Protein AF-A0A226RFT4-F1 (afdb_monomer_lite)

Radius of gyration: 16.67 Å; chains: 1; bounding box: 41×26×52 Å

pLDDT: mean 89.45, std 12.2, range [32.62, 98.0]

Foldseek 3Di:
DDDQPPVRLVVQLVVLLVLLQCLVVLVVLLVPDDPPDPPDDPVSVVSNVVSVVSNVLSLVLLVVLCVVPVLLSLLSCQCRNVVHDPVVSCVVCVVVVHNDDPVCSVVSPSVSSNSSSVSVD

Structure (mmCIF, N/CA/C/O backbone):
data_AF-A0A226RFT4-F1
#
_entry.id   AF-A0A226RFT4-F1
#
loop_
_atom_site.group_PDB
_atom_site.id
_atom_site.type_symbol
_atom_site.label_atom_id
_atom_site.label_alt_id
_atom_site.label_comp_id
_atom_site.label_asym_id
_atom_site.label_entity_id
_atom_site.label_seq_id
_atom_site.pdbx_PDB_ins_code
_atom_site.Cartn_x
_atom_site.Cartn_y
_atom_site.Cartn_z
_atom_site.occupancy
_atom_site.B_iso_or_equiv
_atom_site.auth_seq_id
_atom_site.auth_comp_id
_atom_site.auth_asym_id
_atom_site.auth_atom_id
_atom_site.pdbx_PDB_model_num
ATOM 1 N N . MET A 1 1 ? 3.808 -13.895 22.761 1.00 32.62 1 MET A N 1
ATOM 2 C CA . MET A 1 1 ? 3.496 -12.834 21.778 1.00 32.62 1 MET A CA 1
ATOM 3 C C . MET A 1 1 ? 4.491 -11.706 21.981 1.00 32.62 1 MET A C 1
ATOM 5 O O . MET A 1 1 ? 4.533 -11.175 23.079 1.00 32.62 1 MET A O 1
ATOM 9 N N . SER A 1 2 ? 5.329 -11.396 20.989 1.00 37.53 2 SER A N 1
ATOM 10 C CA . SER A 1 2 ? 6.342 -10.340 21.121 1.00 37.53 2 SER A CA 1
ATOM 11 C C . SER A 1 2 ? 5.681 -8.973 20.923 1.00 37.53 2 SER A C 1
ATOM 13 O O . SER A 1 2 ? 5.269 -8.631 19.813 1.00 37.53 2 SER A O 1
ATOM 15 N N . THR A 1 3 ? 5.494 -8.230 22.013 1.00 48.19 3 THR A N 1
ATOM 16 C CA . THR A 1 3 ? 5.068 -6.829 21.992 1.00 48.19 3 THR A CA 1
ATOM 17 C C . THR A 1 3 ? 6.236 -6.001 21.489 1.00 48.19 3 THR A C 1
ATOM 19 O O . THR A 1 3 ? 7.202 -5.749 22.204 1.00 48.19 3 THR A O 1
ATOM 22 N N . ILE A 1 4 ? 6.162 -5.599 20.222 1.00 54.09 4 ILE A N 1
ATOM 23 C CA . ILE A 1 4 ? 7.097 -4.629 19.663 1.00 54.09 4 ILE A CA 1
ATOM 24 C C . ILE A 1 4 ? 7.002 -3.372 20.546 1.00 54.09 4 ILE A C 1
ATOM 26 O O . ILE A 1 4 ? 5.895 -2.863 20.734 1.00 54.09 4 ILE A O 1
ATOM 30 N N . PRO A 1 5 ? 8.112 -2.867 21.114 1.00 55.41 5 PRO A N 1
ATOM 31 C CA . PRO A 1 5 ? 8.074 -1.636 21.892 1.00 55.41 5 PRO A CA 1
ATOM 32 C C . PRO A 1 5 ? 7.483 -0.507 21.040 1.00 55.41 5 PRO A C 1
ATOM 34 O O . PRO A 1 5 ? 7.687 -0.460 19.827 1.00 55.41 5 PRO A O 1
ATOM 37 N N . THR A 1 6 ? 6.754 0.428 21.649 1.00 61.12 6 THR A N 1
ATOM 38 C CA . THR A 1 6 ? 6.015 1.495 20.941 1.00 61.12 6 THR A CA 1
ATOM 39 C C . THR A 1 6 ? 6.888 2.300 19.961 1.00 61.12 6 THR A C 1
ATOM 41 O O . THR A 1 6 ? 6.404 2.771 18.927 1.00 61.12 6 THR A O 1
ATOM 44 N N . SER A 1 7 ? 8.189 2.432 20.247 1.00 63.59 7 SER A N 1
ATOM 45 C CA . SER A 1 7 ? 9.199 3.008 19.346 1.00 63.59 7 SER A CA 1
ATOM 46 C C . SER A 1 7 ? 9.418 2.169 18.078 1.00 63.59 7 SER A C 1
ATOM 48 O O . SER A 1 7 ? 9.472 2.721 16.977 1.00 63.59 7 SER A O 1
ATOM 50 N N . GLY A 1 8 ? 9.458 0.843 18.213 1.00 82.38 8 GLY A N 1
ATOM 51 C CA . GLY A 1 8 ? 9.545 -0.116 17.114 1.00 82.38 8 GLY A CA 1
ATOM 52 C C . GLY A 1 8 ? 8.300 -0.112 16.231 1.00 82.38 8 GLY A C 1
ATOM 53 O O . GLY A 1 8 ? 8.422 -0.144 15.011 1.00 82.38 8 GLY A O 1
ATOM 54 N N . GLU A 1 9 ? 7.103 0.042 16.801 1.00 87.50 9 GLU A N 1
ATOM 55 C CA . GLU A 1 9 ? 5.877 0.156 16.000 1.00 87.50 9 GLU A CA 1
ATOM 56 C C . GLU A 1 9 ? 5.850 1.423 15.138 1.00 87.50 9 GLU A C 1
ATOM 58 O O . GLU A 1 9 ? 5.404 1.401 13.990 1.00 87.50 9 GLU A O 1
ATOM 63 N N . LYS A 1 10 ? 6.328 2.553 15.672 1.00 90.88 10 LYS A N 1
ATOM 64 C CA . LYS A 1 10 ? 6.417 3.799 14.900 1.00 90.88 10 LYS A CA 1
ATOM 65 C C . LYS A 1 10 ? 7.402 3.654 13.738 1.00 90.88 10 LYS A C 1
ATOM 67 O O . LYS A 1 10 ? 7.100 4.103 12.627 1.00 90.88 10 LYS A O 1
ATOM 72 N N . ALA A 1 11 ? 8.548 3.018 13.982 1.00 93.06 11 ALA A N 1
ATOM 73 C CA . ALA A 1 11 ? 9.537 2.724 12.950 1.00 93.06 11 ALA A CA 1
ATOM 74 C C . ALA A 1 11 ? 8.964 1.774 11.885 1.00 93.06 11 ALA A C 1
ATOM 76 O O . ALA A 1 11 ? 8.990 2.104 10.701 1.00 93.06 11 ALA A O 1
ATOM 77 N N . ALA A 1 12 ? 8.336 0.674 12.305 1.00 93.31 12 ALA A N 1
ATOM 78 C CA . ALA A 1 12 ? 7.672 -0.301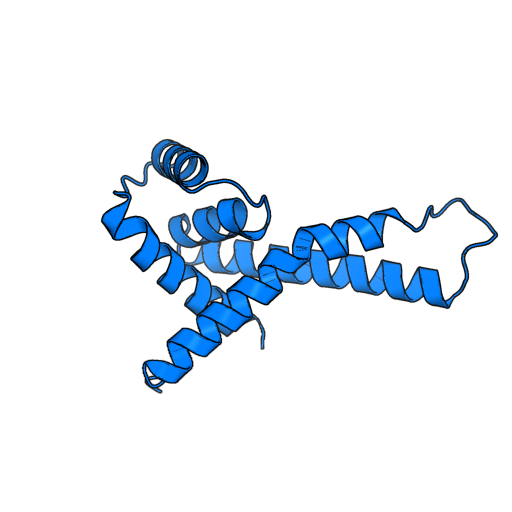 11.440 1.00 93.31 12 ALA A CA 1
ATOM 79 C C . ALA A 1 12 ? 6.598 0.338 10.546 1.00 93.31 12 ALA A C 1
ATOM 81 O O . ALA A 1 12 ? 6.613 0.184 9.324 1.00 93.31 12 ALA A O 1
ATOM 82 N N . ALA A 1 13 ? 5.695 1.133 11.130 1.00 94.94 13 ALA A N 1
ATOM 83 C CA . ALA A 1 13 ? 4.659 1.827 10.370 1.00 94.94 13 ALA A CA 1
ATOM 84 C C . ALA A 1 13 ? 5.251 2.835 9.369 1.00 94.94 13 ALA A C 1
ATOM 86 O O . ALA A 1 13 ? 4.723 3.003 8.268 1.00 94.94 13 ALA A O 1
ATOM 87 N N . THR A 1 14 ? 6.355 3.497 9.728 1.00 95.19 14 THR A N 1
ATOM 88 C CA . THR A 1 14 ? 7.071 4.414 8.829 1.00 95.19 14 THR A CA 1
ATOM 89 C C . THR A 1 14 ? 7.732 3.661 7.675 1.00 95.19 14 THR A C 1
ATOM 91 O O . THR A 1 14 ? 7.601 4.089 6.528 1.00 95.19 14 THR A O 1
ATOM 94 N N . ALA A 1 15 ? 8.370 2.522 7.952 1.00 95.00 15 ALA A N 1
ATOM 95 C CA . ALA A 1 15 ? 8.978 1.663 6.943 1.00 95.00 15 ALA A CA 1
ATOM 96 C C . ALA A 1 15 ? 7.933 1.162 5.934 1.00 95.00 15 ALA A C 1
ATOM 98 O O . ALA A 1 15 ? 8.093 1.380 4.734 1.00 95.00 15 ALA A O 1
ATOM 99 N N . ALA A 1 16 ? 6.810 0.613 6.413 1.00 96.56 16 ALA A N 1
ATOM 100 C CA . ALA A 1 16 ? 5.717 0.162 5.550 1.00 96.56 16 ALA A CA 1
ATOM 101 C C . ALA A 1 16 ? 5.114 1.299 4.720 1.00 96.56 16 ALA A C 1
ATOM 103 O O . ALA A 1 16 ? 4.888 1.156 3.518 1.00 96.56 16 ALA A O 1
ATOM 104 N N . LYS A 1 17 ? 4.903 2.469 5.334 1.00 96.50 17 LYS A N 1
ATOM 105 C CA . LYS A 1 17 ? 4.410 3.659 4.633 1.00 96.50 17 LYS A CA 1
ATOM 106 C C . LYS A 1 17 ? 5.344 4.062 3.495 1.00 96.50 17 LYS A C 1
ATOM 108 O O . LYS A 1 17 ? 4.866 4.352 2.400 1.00 96.50 17 LYS A O 1
ATOM 113 N N . ASN A 1 18 ? 6.648 4.126 3.755 1.00 95.56 18 ASN A N 1
ATOM 114 C CA . ASN A 1 18 ? 7.635 4.526 2.755 1.00 95.56 18 ASN A CA 1
ATOM 115 C C . ASN A 1 18 ? 7.718 3.494 1.629 1.00 95.56 18 ASN A C 1
ATOM 117 O O . ASN A 1 18 ? 7.656 3.877 0.462 1.00 95.56 18 ASN A O 1
ATOM 121 N N . TYR A 1 19 ? 7.748 2.206 1.976 1.00 96.00 19 TYR A N 1
ATOM 122 C CA . TYR A 1 19 ? 7.749 1.115 1.010 1.00 96.00 19 TYR A CA 1
ATOM 123 C C . TYR A 1 19 ? 6.533 1.181 0.079 1.00 96.00 19 TYR A C 1
ATOM 125 O O . TYR A 1 19 ? 6.695 1.255 -1.137 1.00 96.00 19 TYR A O 1
ATOM 133 N N . LEU A 1 20 ? 5.313 1.258 0.622 1.00 96.00 20 LEU A N 1
ATOM 134 C CA . LEU A 1 20 ? 4.090 1.316 -0.188 1.00 96.00 20 LEU A CA 1
ATOM 135 C C . LEU A 1 20 ? 4.015 2.587 -1.046 1.00 96.00 20 LEU A C 1
ATOM 137 O O . LEU A 1 20 ? 3.601 2.522 -2.201 1.00 96.00 20 LEU A O 1
ATOM 141 N N . LYS A 1 21 ? 4.468 3.740 -0.534 1.00 94.69 21 LYS A N 1
ATOM 142 C CA . LYS A 1 21 ? 4.463 5.001 -1.295 1.00 94.69 21 LYS A CA 1
ATOM 143 C C . LYS A 1 21 ? 5.318 4.957 -2.556 1.00 94.69 21 LYS A C 1
ATOM 145 O O . LYS A 1 21 ? 4.970 5.657 -3.509 1.00 94.69 21 LYS A O 1
ATOM 150 N N . GLN A 1 22 ? 6.383 4.157 -2.588 1.00 93.94 22 GLN A N 1
ATOM 151 C CA . GLN A 1 22 ? 7.239 3.996 -3.770 1.00 93.94 22 GLN A CA 1
ATOM 152 C C . GLN A 1 22 ? 6.517 3.332 -4.954 1.00 93.94 22 GLN A C 1
ATOM 154 O O . GLN A 1 22 ? 7.077 3.280 -6.043 1.00 93.94 22 GLN A O 1
ATOM 159 N N . PHE A 1 23 ? 5.274 2.857 -4.790 1.00 94.12 23 PHE A N 1
ATOM 160 C CA . PHE A 1 23 ? 4.501 2.227 -5.864 1.00 94.12 23 PHE A CA 1
ATOM 161 C C . PHE A 1 23 ? 4.473 3.057 -7.155 1.00 94.12 23 PHE A C 1
ATOM 163 O O . PHE A 1 23 ? 4.729 2.532 -8.232 1.00 94.12 23 PHE A O 1
ATOM 170 N N . LYS A 1 24 ? 4.201 4.367 -7.069 1.00 91.19 24 LYS A N 1
ATOM 171 C CA . LYS A 1 24 ? 4.163 5.233 -8.262 1.00 91.19 24 LYS A CA 1
ATOM 172 C C . LYS A 1 24 ? 5.530 5.335 -8.942 1.00 91.19 24 LYS A C 1
ATOM 174 O O . LYS A 1 24 ? 5.585 5.401 -10.164 1.00 91.19 24 LYS A O 1
ATOM 179 N N . ASP A 1 25 ? 6.603 5.335 -8.162 1.00 91.44 25 ASP A N 1
ATOM 180 C CA . ASP A 1 25 ? 7.960 5.505 -8.675 1.00 91.44 25 ASP A CA 1
ATOM 181 C C . ASP A 1 25 ? 8.379 4.233 -9.430 1.00 91.44 25 ASP A C 1
ATOM 183 O O . ASP A 1 25 ? 8.800 4.310 -10.581 1.00 91.44 25 ASP A O 1
ATOM 187 N N . TRP A 1 26 ? 8.103 3.053 -8.861 1.00 91.88 26 TRP A N 1
ATOM 188 C CA . TRP A 1 26 ? 8.253 1.771 -9.559 1.00 91.88 26 TRP A CA 1
ATOM 189 C C . TRP A 1 26 ? 7.344 1.649 -10.780 1.00 91.88 26 TRP A C 1
ATOM 191 O O . TRP A 1 26 ? 7.771 1.129 -11.805 1.00 91.88 26 TRP A O 1
ATOM 201 N N . LYS A 1 27 ? 6.116 2.181 -10.721 1.00 91.06 27 LYS A N 1
ATOM 202 C CA . LYS A 1 27 ? 5.210 2.201 -11.877 1.00 91.06 27 LYS A CA 1
ATOM 203 C C . LYS A 1 27 ? 5.816 3.003 -13.024 1.00 91.06 27 LYS A C 1
ATOM 205 O O . LYS A 1 27 ? 5.774 2.556 -14.162 1.00 91.06 27 LYS A O 1
ATOM 210 N N . LEU A 1 28 ? 6.414 4.155 -12.733 1.00 89.75 28 LEU A N 1
ATOM 211 C CA . LEU A 1 28 ? 7.113 4.944 -13.744 1.00 89.75 28 LEU A CA 1
ATOM 212 C C . LEU A 1 28 ? 8.307 4.184 -14.326 1.00 89.75 28 LEU A C 1
ATOM 214 O O . LEU A 1 28 ? 8.454 4.182 -15.540 1.00 89.75 28 LEU A O 1
ATOM 218 N N . ILE A 1 29 ? 9.111 3.507 -13.498 1.00 87.19 29 ILE A N 1
ATOM 219 C CA . ILE A 1 29 ? 10.236 2.683 -13.975 1.00 87.19 29 ILE A CA 1
ATOM 220 C C . ILE A 1 29 ? 9.731 1.562 -14.893 1.00 87.19 29 ILE A C 1
ATOM 222 O O . ILE A 1 29 ? 10.248 1.400 -15.991 1.00 87.19 29 ILE A O 1
ATOM 226 N N . SER A 1 30 ? 8.667 0.854 -14.501 1.00 86.81 30 SER A N 1
ATOM 227 C CA . SER A 1 30 ? 8.099 -0.225 -15.321 1.00 86.81 30 SER A CA 1
ATOM 228 C C . SER A 1 30 ? 7.575 0.252 -16.679 1.00 86.81 30 SER A C 1
ATOM 230 O O . SER A 1 30 ? 7.547 -0.525 -17.617 1.00 86.81 30 SER A O 1
ATOM 232 N N . LEU A 1 31 ? 7.186 1.523 -16.809 1.00 86.19 31 LEU A N 1
ATOM 233 C CA . LEU A 1 31 ? 6.673 2.084 -18.063 1.00 86.19 31 LEU A CA 1
ATOM 234 C C . LEU A 1 31 ? 7.771 2.650 -18.978 1.00 86.19 31 LEU A C 1
ATOM 236 O O . LEU A 1 31 ? 7.453 3.113 -20.068 1.00 86.19 31 LEU A O 1
ATOM 240 N N . ARG A 1 32 ? 9.034 2.698 -18.530 1.00 82.38 32 ARG A N 1
ATOM 241 C CA . ARG A 1 32 ? 10.137 3.288 -19.312 1.00 82.38 32 ARG A CA 1
ATOM 242 C C . ARG A 1 32 ? 10.674 2.366 -20.396 1.00 82.38 32 ARG A C 1
ATOM 244 O O . ARG A 1 32 ? 11.184 2.867 -21.392 1.00 82.38 32 ARG A O 1
ATOM 251 N N . VAL A 1 33 ? 10.595 1.059 -20.180 1.00 78.88 33 VAL A N 1
ATOM 252 C CA . VAL A 1 33 ? 10.992 0.079 -21.187 1.00 78.88 33 VAL A CA 1
ATOM 253 C C . VAL A 1 33 ? 9.799 -0.161 -22.096 1.00 78.88 33 VAL A C 1
ATOM 255 O O . VAL A 1 33 ? 8.730 -0.556 -21.636 1.00 78.88 33 VAL A O 1
ATOM 258 N N . ASP A 1 34 ? 9.995 0.145 -23.372 1.00 71.12 34 ASP A N 1
ATOM 259 C CA . ASP A 1 34 ? 9.108 -0.273 -24.446 1.00 71.12 34 ASP A CA 1
ATOM 260 C C . ASP A 1 34 ? 9.633 -1.611 -24.970 1.00 71.12 34 ASP A C 1
ATOM 262 O O . ASP A 1 34 ? 10.729 -1.662 -25.534 1.00 71.12 34 ASP A O 1
ATOM 266 N N . ASP A 1 35 ? 8.863 -2.683 -24.768 1.00 62.69 35 ASP A N 1
ATOM 267 C CA . ASP A 1 35 ? 9.213 -4.047 -25.190 1.00 62.69 35 ASP A CA 1
ATOM 268 C C . ASP A 1 35 ? 9.462 -4.150 -26.713 1.00 62.69 35 ASP A C 1
ATOM 270 O O . ASP A 1 35 ? 10.054 -5.121 -27.183 1.00 62.69 35 ASP A O 1
ATOM 274 N N . GLY A 1 36 ? 9.035 -3.151 -27.501 1.00 62.78 36 GLY A N 1
ATOM 275 C CA . GLY A 1 36 ? 9.278 -3.060 -28.943 1.00 62.78 36 GLY A CA 1
ATOM 276 C C . GLY A 1 36 ? 10.558 -2.322 -29.358 1.00 62.78 36 GLY A C 1
ATOM 277 O O . GLY A 1 36 ? 10.836 -2.239 -30.556 1.00 62.78 36 GLY A O 1
ATOM 278 N N . ASN A 1 37 ? 11.336 -1.764 -28.423 1.00 71.12 37 ASN A N 1
ATOM 279 C CA . ASN A 1 37 ? 12.526 -0.978 -28.749 1.00 71.12 37 ASN A CA 1
ATOM 280 C C . ASN A 1 37 ? 13.800 -1.854 -28.790 1.00 71.12 37 ASN A C 1
ATOM 282 O O . ASN A 1 37 ? 14.298 -2.266 -27.743 1.00 71.12 37 ASN A O 1
ATOM 286 N N . PRO A 1 38 ? 14.421 -2.070 -29.967 1.00 66.69 38 PRO A N 1
ATOM 287 C CA . PRO A 1 38 ? 15.597 -2.937 -30.111 1.00 66.69 38 PRO A CA 1
ATOM 288 C C . PRO A 1 38 ? 16.886 -2.365 -29.491 1.00 66.69 38 PRO A C 1
ATOM 290 O O . PRO A 1 38 ? 17.938 -2.989 -29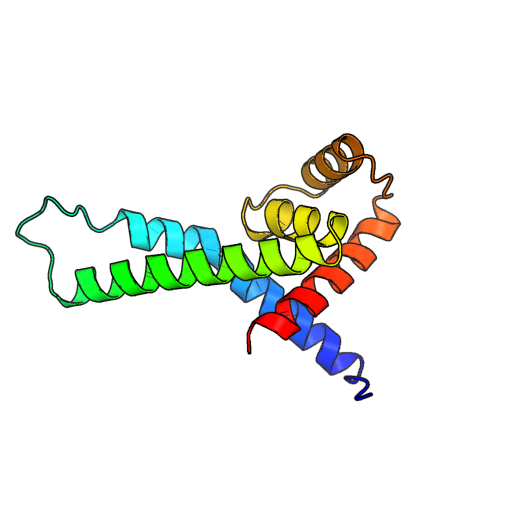.595 1.00 66.69 38 PRO A O 1
ATOM 293 N N . ARG A 1 39 ? 16.842 -1.164 -28.894 1.00 76.69 39 ARG A N 1
ATOM 294 C CA . ARG A 1 39 ? 17.990 -0.501 -28.248 1.00 76.69 39 ARG A CA 1
ATOM 295 C C . ARG A 1 39 ? 17.981 -0.586 -26.722 1.00 76.69 39 ARG A C 1
ATOM 297 O O . ARG A 1 39 ? 18.844 0.026 -26.098 1.00 76.69 39 ARG A O 1
ATOM 304 N N . VAL A 1 40 ? 17.013 -1.285 -26.132 1.00 80.44 40 VAL A N 1
ATOM 305 C CA . VAL A 1 40 ? 16.960 -1.492 -24.680 1.00 80.44 40 VAL A CA 1
ATOM 306 C C . VAL A 1 40 ? 18.175 -2.311 -24.255 1.00 80.44 40 VAL A C 1
ATOM 308 O O . VAL A 1 40 ? 18.468 -3.360 -24.824 1.00 80.44 40 VAL A O 1
ATOM 311 N N . THR A 1 41 ? 18.903 -1.808 -23.267 1.00 85.31 41 THR A N 1
ATOM 312 C CA . THR A 1 41 ? 20.054 -2.502 -22.689 1.00 85.31 41 THR A CA 1
ATOM 313 C C . THR A 1 41 ? 19.604 -3.593 -21.713 1.00 85.31 41 THR A C 1
ATOM 315 O O . THR A 1 41 ? 18.551 -3.484 -21.083 1.00 85.31 41 THR A O 1
ATOM 318 N N . ASP A 1 42 ? 20.437 -4.617 -21.501 1.00 86.94 42 ASP A N 1
ATOM 319 C CA . ASP A 1 42 ? 20.162 -5.678 -20.515 1.00 86.94 42 ASP A CA 1
ATOM 320 C C . ASP A 1 42 ? 19.898 -5.115 -19.105 1.00 86.94 42 ASP A C 1
ATOM 322 O O . ASP A 1 42 ? 19.070 -5.634 -18.352 1.00 86.94 42 ASP A O 1
ATOM 326 N N . GLN A 1 43 ? 20.569 -4.012 -18.755 1.00 87.62 43 GLN A N 1
ATOM 327 C CA . GLN A 1 43 ? 20.387 -3.316 -17.482 1.00 87.62 43 GLN A CA 1
ATOM 328 C C . GLN A 1 43 ? 18.987 -2.697 -17.360 1.00 87.62 43 GLN A C 1
ATOM 330 O O . GLN A 1 43 ? 18.342 -2.830 -16.319 1.00 87.62 43 GLN A O 1
ATOM 335 N N . GLU A 1 44 ? 18.494 -2.045 -18.413 1.00 86.56 44 GLU A N 1
ATOM 336 C CA . GLU A 1 44 ? 17.147 -1.466 -18.433 1.00 86.56 44 GLU A CA 1
ATOM 337 C C . GLU A 1 44 ? 16.072 -2.558 -18.345 1.00 86.56 44 GLU A C 1
ATOM 339 O O . GLU A 1 44 ? 15.104 -2.413 -17.593 1.00 86.56 44 GLU A O 1
ATOM 344 N N . GLN A 1 45 ? 16.276 -3.691 -19.025 1.00 86.75 45 GLN A N 1
ATOM 345 C CA . GLN A 1 45 ? 15.369 -4.839 -18.948 1.00 86.75 45 GLN A CA 1
ATOM 346 C C . GLN A 1 45 ? 15.323 -5.448 -17.536 1.00 86.75 45 GLN A C 1
ATOM 348 O O . GLN A 1 45 ? 14.252 -5.816 -17.029 1.00 86.75 45 GLN A O 1
ATOM 353 N N . LEU A 1 46 ? 16.477 -5.534 -16.867 1.00 89.81 46 LEU A N 1
ATOM 354 C CA . LEU A 1 46 ? 16.570 -5.999 -15.486 1.00 89.81 46 LEU A CA 1
ATOM 355 C C . LEU A 1 46 ? 15.829 -5.056 -14.526 1.00 89.81 46 LEU A C 1
ATOM 357 O O . LEU A 1 46 ? 15.057 -5.513 -13.677 1.00 89.81 46 LEU A O 1
ATOM 361 N N . GLU A 1 47 ? 16.023 -3.744 -14.666 1.00 90.69 47 GLU A N 1
ATOM 362 C CA . GLU A 1 47 ? 15.328 -2.737 -13.857 1.00 90.69 47 GLU A CA 1
ATOM 363 C C . GLU A 1 47 ? 13.814 -2.768 -14.066 1.00 90.69 47 GLU A C 1
ATOM 365 O O . GLU A 1 47 ? 13.057 -2.705 -13.092 1.00 90.69 47 GLU A O 1
ATOM 370 N N . HIS A 1 48 ? 13.363 -2.936 -15.309 1.00 90.12 48 HIS A N 1
ATOM 371 C CA . HIS A 1 48 ? 11.953 -3.109 -15.640 1.00 90.12 48 HIS A CA 1
ATOM 372 C C . HIS A 1 48 ? 11.355 -4.350 -14.964 1.00 90.12 48 HIS A C 1
ATOM 374 O O . HIS A 1 48 ? 10.330 -4.264 -14.280 1.00 90.12 48 HIS A O 1
ATOM 380 N N . THR A 1 49 ? 12.032 -5.495 -15.075 1.00 91.00 49 THR A N 1
ATOM 381 C CA . THR A 1 49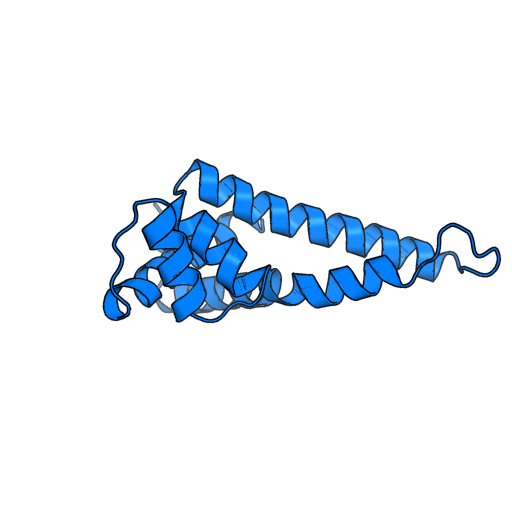 ? 11.593 -6.751 -14.447 1.00 91.00 49 THR A CA 1
ATOM 382 C C . THR A 1 49 ? 11.492 -6.601 -12.930 1.00 91.00 49 THR A C 1
ATOM 384 O O . THR A 1 49 ? 10.489 -6.985 -12.316 1.00 91.00 49 THR A O 1
ATOM 387 N N . ARG A 1 50 ? 12.497 -5.968 -12.313 1.00 93.75 50 ARG A N 1
ATOM 388 C CA . ARG A 1 50 ? 12.488 -5.652 -10.882 1.00 93.75 50 ARG A CA 1
ATOM 389 C C . ARG A 1 50 ? 11.324 -4.734 -10.517 1.00 93.75 50 ARG A C 1
ATOM 391 O O . ARG A 1 50 ? 10.657 -4.974 -9.513 1.00 93.75 50 ARG A O 1
ATOM 398 N N . ALA A 1 51 ? 11.043 -3.720 -11.331 1.00 93.62 51 ALA A N 1
ATOM 399 C CA . ALA A 1 51 ? 9.929 -2.811 -11.105 1.00 93.62 51 ALA A CA 1
ATOM 400 C C . ALA A 1 51 ? 8.579 -3.535 -11.128 1.00 93.62 51 ALA A C 1
ATOM 402 O O . ALA A 1 51 ? 7.767 -3.336 -10.223 1.00 93.62 51 ALA A O 1
ATOM 403 N N . ILE A 1 52 ? 8.352 -4.428 -12.096 1.00 94.00 52 ILE A N 1
ATOM 404 C CA . ILE A 1 52 ? 7.139 -5.257 -12.146 1.00 94.00 52 ILE A CA 1
ATOM 405 C C . ILE A 1 52 ? 7.007 -6.114 -10.884 1.00 94.00 52 ILE A C 1
ATOM 407 O O . ILE A 1 52 ? 5.923 -6.180 -10.295 1.00 94.00 52 ILE A O 1
ATOM 411 N N . TYR A 1 53 ? 8.093 -6.762 -10.456 1.00 94.88 53 TYR A N 1
ATOM 412 C CA . TYR A 1 53 ? 8.101 -7.571 -9.238 1.00 94.88 53 TYR A CA 1
ATOM 413 C C . TYR A 1 53 ? 7.720 -6.740 -8.002 1.00 94.88 53 TYR A C 1
ATOM 415 O O . TYR A 1 53 ? 6.810 -7.099 -7.253 1.00 94.88 53 TYR A O 1
ATOM 423 N N . GLU A 1 54 ? 8.353 -5.582 -7.830 1.00 95.38 54 GLU A N 1
ATOM 424 C CA . GLU A 1 54 ? 8.121 -4.660 -6.717 1.00 95.38 54 GLU A CA 1
ATOM 425 C C . GLU A 1 54 ? 6.676 -4.117 -6.686 1.00 95.38 54 GLU A C 1
ATOM 427 O O . GLU A 1 54 ? 6.086 -3.945 -5.611 1.00 95.38 54 GLU A O 1
ATOM 432 N N . LEU A 1 55 ? 6.059 -3.879 -7.848 1.00 95.31 55 LEU A N 1
ATOM 433 C CA . LEU A 1 55 ? 4.646 -3.490 -7.945 1.00 95.31 55 LEU A CA 1
ATOM 434 C C . LEU A 1 55 ? 3.713 -4.613 -7.482 1.00 95.31 55 LEU A C 1
ATOM 436 O O . LEU A 1 55 ? 2.815 -4.366 -6.668 1.00 95.31 55 LEU A O 1
ATOM 440 N N . LYS A 1 56 ? 3.954 -5.842 -7.955 1.00 95.56 56 LYS A N 1
ATOM 441 C CA . LYS A 1 56 ? 3.181 -7.031 -7.566 1.00 95.56 56 LYS A CA 1
ATOM 442 C C . LYS A 1 56 ? 3.291 -7.299 -6.066 1.00 95.56 56 LYS A C 1
ATOM 444 O O . LYS A 1 56 ? 2.271 -7.531 -5.421 1.00 95.56 56 LYS A O 1
ATOM 449 N N . ALA A 1 57 ? 4.489 -7.189 -5.492 1.00 95.38 57 ALA A N 1
ATOM 450 C CA . ALA A 1 57 ? 4.710 -7.367 -4.057 1.00 95.38 57 ALA A CA 1
ATOM 451 C C . ALA A 1 57 ? 3.874 -6.381 -3.218 1.00 95.38 57 ALA A C 1
ATOM 453 O O . ALA A 1 57 ? 3.165 -6.777 -2.291 1.00 95.38 57 ALA A O 1
ATOM 454 N N . ARG A 1 58 ? 3.861 -5.094 -3.590 1.00 96.50 58 ARG A N 1
ATOM 455 C CA . ARG A 1 58 ? 3.051 -4.072 -2.897 1.00 96.50 58 ARG A CA 1
ATOM 456 C C . ARG A 1 58 ? 1.549 -4.340 -3.010 1.00 96.50 58 ARG A C 1
ATOM 458 O O . ARG A 1 58 ? 0.836 -4.210 -2.017 1.00 96.50 58 ARG A O 1
ATOM 465 N N . GLN A 1 59 ? 1.063 -4.735 -4.188 1.00 95.94 59 GLN A N 1
ATOM 466 C CA . GLN A 1 59 ? -0.348 -5.097 -4.392 1.00 95.94 59 GLN A CA 1
ATOM 467 C C . GLN A 1 59 ? -0.746 -6.345 -3.603 1.00 95.94 59 GLN A C 1
ATOM 469 O O . GLN A 1 59 ? -1.834 -6.387 -3.022 1.00 95.94 59 GLN A O 1
ATOM 474 N N . HIS A 1 60 ? 0.142 -7.339 -3.535 1.00 97.19 60 HIS A N 1
ATOM 475 C CA . HIS A 1 60 ? -0.064 -8.530 -2.723 1.00 97.19 60 HIS A CA 1
ATOM 476 C C . HIS A 1 60 ? -0.249 -8.155 -1.252 1.00 97.19 60 HIS A C 1
ATOM 478 O O . HIS A 1 60 ? -1.212 -8.604 -0.637 1.00 97.19 60 HIS A O 1
ATOM 484 N N . ILE A 1 61 ? 0.619 -7.305 -0.688 1.00 97.50 61 ILE A N 1
ATOM 485 C CA . ILE A 1 61 ? 0.504 -6.858 0.711 1.00 97.50 61 ILE A CA 1
ATOM 486 C C . ILE A 1 61 ? -0.866 -6.223 0.969 1.00 97.50 61 ILE A C 1
ATOM 488 O O . ILE A 1 61 ? -1.545 -6.600 1.921 1.00 97.50 61 ILE A O 1
ATOM 492 N N . VAL A 1 62 ? -1.307 -5.300 0.110 1.00 97.38 62 VAL A N 1
ATOM 493 C CA . VAL A 1 62 ? -2.623 -4.651 0.243 1.00 97.38 62 VAL A CA 1
ATOM 494 C C . VAL A 1 62 ? -3.758 -5.674 0.197 1.00 97.38 62 VAL A C 1
ATOM 496 O O . VAL A 1 62 ? -4.655 -5.639 1.038 1.00 97.38 62 VAL A O 1
ATOM 499 N N . THR A 1 63 ? -3.689 -6.619 -0.741 1.00 97.56 63 THR A N 1
ATOM 500 C CA . THR A 1 63 ? -4.690 -7.681 -0.900 1.00 97.56 63 THR A CA 1
ATOM 501 C C . THR A 1 63 ? -4.728 -8.601 0.320 1.00 97.56 63 THR A C 1
ATOM 503 O O . THR A 1 63 ? -5.800 -8.906 0.835 1.00 97.56 63 THR A O 1
ATOM 506 N N . ALA A 1 64 ? -3.566 -9.024 0.817 1.00 97.88 64 ALA A N 1
ATOM 507 C CA . ALA A 1 64 ? -3.444 -9.891 1.982 1.00 97.88 64 ALA A CA 1
ATOM 508 C C . ALA A 1 64 ? -3.949 -9.205 3.258 1.00 97.88 64 ALA A C 1
ATOM 510 O O . ALA A 1 64 ? -4.696 -9.816 4.019 1.00 97.88 64 ALA A O 1
ATOM 511 N N . VAL A 1 65 ? -3.634 -7.919 3.459 1.00 97.62 65 VAL A N 1
ATOM 512 C CA . VAL A 1 65 ? -4.224 -7.129 4.551 1.00 97.62 65 VAL A CA 1
ATOM 513 C C . VAL A 1 65 ? -5.739 -7.037 4.390 1.00 97.62 65 VAL A C 1
ATOM 515 O O . VAL A 1 65 ? -6.449 -7.254 5.364 1.00 97.62 65 VAL A O 1
ATOM 518 N N . GLY A 1 66 ? -6.243 -6.778 3.180 1.00 97.00 66 GLY A N 1
ATOM 519 C CA . GLY A 1 66 ? -7.679 -6.688 2.900 1.00 97.00 66 GLY A CA 1
ATOM 520 C C . GLY A 1 66 ? -8.451 -7.984 3.163 1.00 97.00 66 GLY A C 1
ATOM 521 O O . GLY A 1 66 ? -9.582 -7.923 3.632 1.00 97.00 66 GLY A O 1
ATOM 522 N N . LYS A 1 67 ? -7.832 -9.152 2.940 1.00 97.00 67 LYS A N 1
ATOM 523 C CA . LYS A 1 67 ? -8.415 -10.459 3.298 1.00 97.00 67 LYS A CA 1
ATOM 524 C C . LYS A 1 67 ? -8.597 -10.634 4.809 1.00 97.00 67 LYS A C 1
ATOM 526 O O . LYS A 1 67 ? -9.502 -11.345 5.226 1.00 97.00 67 LYS A O 1
ATOM 531 N N . VAL A 1 68 ? -7.737 -10.012 5.618 1.00 96.75 68 VAL A N 1
ATOM 532 C CA . VAL A 1 68 ? -7.806 -10.070 7.089 1.00 96.75 68 VAL A CA 1
ATOM 533 C C . VAL A 1 68 ? -8.690 -8.954 7.655 1.00 96.75 68 VAL A C 1
ATOM 535 O O . VAL A 1 68 ? -9.450 -9.170 8.593 1.00 96.75 68 VAL A O 1
ATOM 538 N N . ASP A 1 69 ? -8.573 -7.746 7.110 1.00 96.44 69 ASP A N 1
ATOM 539 C CA . ASP A 1 69 ? -9.322 -6.555 7.507 1.00 96.44 69 ASP A CA 1
ATOM 540 C C . ASP A 1 69 ? -9.517 -5.656 6.277 1.00 96.44 69 ASP A C 1
ATOM 542 O O . ASP A 1 69 ? -8.637 -4.874 5.897 1.00 96.44 69 ASP A O 1
ATOM 546 N N . GLN A 1 70 ? -10.688 -5.772 5.651 1.00 96.44 70 GLN A N 1
ATOM 547 C CA . GLN A 1 70 ? -11.017 -5.084 4.402 1.00 96.44 70 GLN A CA 1
ATOM 548 C C . GLN A 1 70 ? -10.900 -3.559 4.524 1.00 96.44 70 GLN A C 1
ATOM 550 O O . GLN A 1 70 ? -10.342 -2.924 3.629 1.00 96.44 70 GLN A O 1
ATOM 555 N N . ALA A 1 71 ? -11.323 -2.959 5.643 1.00 96.25 71 ALA A N 1
ATOM 556 C CA . ALA A 1 71 ? -11.173 -1.519 5.863 1.00 96.25 71 ALA A CA 1
ATOM 557 C C . ALA A 1 71 ? -9.695 -1.100 5.876 1.00 96.25 71 ALA A C 1
ATOM 559 O O . ALA A 1 71 ? -9.324 -0.082 5.289 1.00 96.25 71 ALA A O 1
ATOM 560 N N . SER A 1 72 ? -8.831 -1.898 6.510 1.00 97.38 72 SER A N 1
ATOM 561 C CA . SER A 1 72 ? -7.384 -1.665 6.495 1.00 97.38 72 SER A CA 1
ATOM 562 C C . SER A 1 72 ? -6.804 -1.804 5.082 1.00 97.38 72 SER A C 1
ATOM 564 O O . SER A 1 72 ? -6.004 -0.961 4.677 1.00 97.38 72 SER A O 1
ATOM 566 N N . GLY A 1 73 ? -7.249 -2.795 4.301 1.00 97.50 73 GLY A N 1
ATOM 567 C CA . 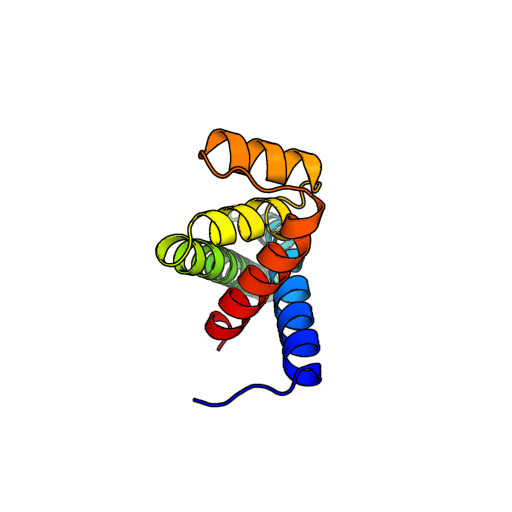GLY A 1 73 ? -6.876 -2.946 2.889 1.00 97.50 73 GLY A CA 1
ATOM 568 C C . GLY A 1 73 ? -7.257 -1.727 2.041 1.00 97.50 73 GLY A C 1
ATOM 569 O O . GLY A 1 73 ? -6.403 -1.173 1.346 1.00 97.50 73 GLY A O 1
ATOM 570 N N . ILE A 1 74 ? -8.498 -1.241 2.175 1.00 97.62 74 ILE A N 1
ATOM 571 C CA . ILE A 1 74 ? -8.987 -0.026 1.500 1.00 97.62 74 ILE A CA 1
ATOM 572 C C . ILE A 1 74 ? -8.121 1.184 1.867 1.00 97.62 74 ILE A C 1
ATOM 574 O O . ILE A 1 74 ? -7.721 1.950 0.990 1.00 97.62 74 ILE A O 1
ATOM 578 N N . ILE A 1 75 ? -7.780 1.353 3.151 1.00 97.75 75 ILE A N 1
ATOM 579 C CA . ILE A 1 75 ? -6.911 2.451 3.591 1.00 97.75 75 ILE A CA 1
ATOM 580 C C . ILE A 1 75 ? -5.548 2.375 2.900 1.00 97.75 75 ILE A C 1
ATOM 582 O O . ILE A 1 75 ? -5.062 3.402 2.423 1.00 97.75 75 ILE A O 1
ATOM 586 N N . LEU A 1 76 ? -4.925 1.193 2.839 1.00 98.00 76 LEU A N 1
ATOM 587 C CA . LEU A 1 76 ? -3.605 1.050 2.224 1.00 98.00 76 LEU A CA 1
ATOM 588 C C . LEU A 1 76 ? -3.628 1.352 0.723 1.00 98.00 76 LEU A C 1
ATOM 590 O O . LEU A 1 76 ? -2.780 2.114 0.246 1.00 98.00 76 LEU A O 1
ATOM 594 N N . ASP A 1 77 ? -4.611 0.804 0.005 1.00 97.56 77 ASP A N 1
ATOM 595 C CA . ASP A 1 77 ? -4.789 1.031 -1.429 1.00 97.56 77 ASP A CA 1
ATOM 596 C C . ASP A 1 77 ? -4.969 2.524 -1.729 1.00 97.56 77 ASP A C 1
ATOM 598 O O . ASP A 1 77 ? -4.183 3.147 -2.446 1.00 97.56 77 ASP A O 1
ATOM 602 N N . GLN A 1 78 ? -5.962 3.142 -1.093 1.00 97.19 78 GLN A N 1
ATOM 603 C CA . GLN A 1 78 ? -6.330 4.525 -1.369 1.00 97.19 78 GLN A CA 1
ATOM 604 C C . GLN A 1 78 ? -5.214 5.495 -0.957 1.00 97.19 78 GLN A C 1
ATOM 606 O O . GLN A 1 78 ? -4.863 6.396 -1.719 1.00 97.19 78 GLN A O 1
ATOM 611 N N . ARG A 1 79 ? -4.596 5.317 0.220 1.00 95.75 79 ARG A N 1
ATOM 612 C CA . ARG A 1 79 ? -3.608 6.274 0.750 1.00 95.75 79 ARG A CA 1
ATOM 613 C C . ARG A 1 79 ? -2.213 6.124 0.181 1.00 95.75 79 ARG A C 1
ATOM 615 O O . ARG A 1 79 ? -1.518 7.137 0.062 1.00 95.75 79 ARG A O 1
ATOM 622 N N . PHE A 1 80 ? -1.768 4.902 -0.094 1.00 95.50 80 PHE A N 1
ATOM 623 C CA . PHE A 1 80 ? -0.354 4.646 -0.371 1.00 95.50 80 PHE A CA 1
ATOM 624 C C . PHE A 1 80 ? -0.105 4.131 -1.785 1.00 95.50 80 PHE A C 1
ATOM 626 O O . PHE A 1 80 ? 0.894 4.540 -2.374 1.00 95.50 80 PHE A O 1
ATOM 633 N N . ILE A 1 81 ? -1.032 3.359 -2.362 1.00 94.56 81 ILE A N 1
ATOM 634 C CA . ILE A 1 81 ? -0.950 2.935 -3.768 1.00 94.56 81 ILE A CA 1
ATOM 635 C C . ILE A 1 81 ? -1.462 4.049 -4.689 1.00 94.56 81 ILE A C 1
ATOM 637 O O . ILE A 1 81 ? -0.715 4.563 -5.522 1.00 94.56 81 ILE A O 1
ATOM 641 N N . LYS A 1 82 ? -2.706 4.497 -4.485 1.00 93.81 82 LYS A N 1
ATOM 642 C CA . LYS A 1 82 ? -3.351 5.553 -5.289 1.00 93.81 82 LYS A CA 1
ATOM 643 C C . LYS A 1 82 ? -2.966 6.975 -4.864 1.00 93.81 82 LYS A C 1
ATOM 645 O O . LYS A 1 82 ? -3.195 7.927 -5.604 1.00 93.81 82 LYS A O 1
ATOM 650 N N . ARG A 1 83 ? -2.342 7.131 -3.687 1.00 93.50 83 ARG A N 1
ATOM 651 C CA . ARG A 1 83 ? -1.933 8.424 -3.094 1.00 93.50 83 ARG A CA 1
ATOM 652 C C . ARG A 1 83 ? -3.092 9.430 -2.949 1.00 93.50 83 ARG A C 1
ATOM 654 O O . ARG A 1 83 ? -2.882 10.641 -3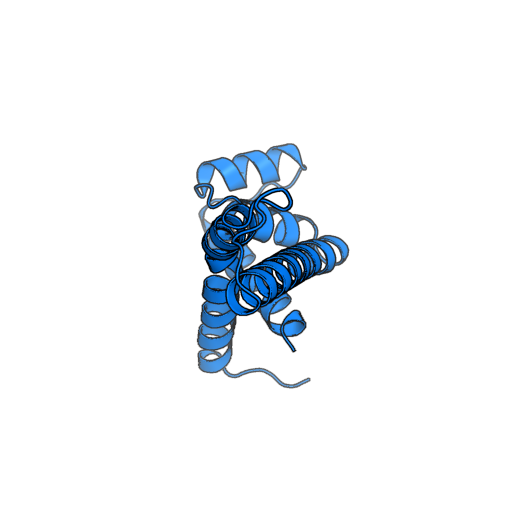.017 1.00 93.50 83 ARG A O 1
ATOM 661 N N . HIS A 1 84 ? -4.309 8.950 -2.717 1.00 94.94 84 HIS A N 1
ATOM 662 C CA . HIS A 1 84 ? -5.473 9.794 -2.470 1.00 94.94 84 HIS A CA 1
ATOM 663 C C . HIS A 1 84 ? -5.420 10.484 -1.097 1.00 94.94 84 HIS A C 1
ATOM 665 O O . HIS A 1 84 ? -4.732 10.061 -0.161 1.00 94.94 84 HIS A O 1
ATOM 671 N N . ARG A 1 85 ? -6.176 11.582 -0.974 1.00 94.62 85 ARG A N 1
ATOM 672 C CA . ARG A 1 85 ? -6.330 12.337 0.280 1.00 94.62 85 ARG A CA 1
ATOM 673 C C . ARG A 1 85 ? -7.215 11.575 1.276 1.00 94.62 85 ARG A C 1
ATOM 675 O O . ARG A 1 85 ? -8.016 10.729 0.879 1.00 94.62 85 ARG A O 1
ATOM 682 N N . THR A 1 86 ? -7.127 11.938 2.562 1.00 94.38 86 THR A N 1
ATOM 683 C CA . THR A 1 86 ? -7.961 11.369 3.643 1.00 94.38 86 THR A CA 1
ATOM 684 C C . THR A 1 86 ? -9.441 11.385 3.283 1.00 94.38 86 THR A C 1
ATOM 686 O O . THR A 1 86 ? -10.087 10.349 3.353 1.00 94.38 86 THR A O 1
ATOM 689 N N . LYS A 1 87 ? -9.954 12.533 2.818 1.00 94.00 87 LYS A N 1
ATOM 690 C CA . LYS A 1 87 ? -11.371 12.716 2.474 1.00 94.00 87 LYS A CA 1
ATOM 691 C C . LYS A 1 87 ? -11.862 11.701 1.435 1.00 94.00 87 LYS A C 1
ATOM 693 O O . LYS A 1 87 ? -12.909 11.099 1.626 1.00 94.00 87 LYS A O 1
ATOM 698 N N . THR A 1 88 ? -11.082 11.465 0.380 1.00 95.25 88 THR A N 1
ATOM 699 C CA . THR A 1 88 ? -11.400 10.463 -0.650 1.00 95.25 88 THR A CA 1
ATOM 700 C C . THR A 1 88 ? -11.365 9.046 -0.081 1.00 95.25 88 THR A C 1
ATOM 702 O O . THR A 1 88 ? -12.240 8.247 -0.378 1.00 95.25 88 THR A O 1
ATOM 705 N N . THR A 1 89 ? -10.392 8.739 0.784 1.00 95.50 89 THR A N 1
ATOM 706 C CA . THR A 1 89 ? -10.327 7.421 1.440 1.00 95.50 89 THR A CA 1
ATOM 707 C C . THR A 1 89 ? -11.520 7.189 2.368 1.00 95.50 89 THR A C 1
ATOM 709 O O . THR A 1 89 ? -12.057 6.090 2.405 1.00 95.50 89 THR A O 1
ATOM 712 N N . LEU A 1 90 ? -11.951 8.213 3.109 1.00 95.50 90 LEU A N 1
ATOM 713 C CA . LEU A 1 90 ? -13.131 8.141 3.972 1.00 95.50 90 LEU A CA 1
ATOM 714 C C . LEU A 1 90 ? -14.416 7.937 3.165 1.00 95.50 90 LEU A C 1
ATOM 716 O O . LEU A 1 90 ? -15.254 7.140 3.571 1.00 95.50 90 LEU A O 1
ATOM 720 N N . ALA A 1 91 ? -14.550 8.604 2.015 1.00 95.06 91 ALA A N 1
ATOM 721 C CA . ALA A 1 91 ? -15.673 8.386 1.107 1.00 95.06 91 ALA A CA 1
ATOM 722 C C . ALA A 1 91 ? -15.705 6.940 0.581 1.00 95.06 91 ALA A C 1
ATOM 724 O O . ALA A 1 91 ? -16.757 6.310 0.606 1.00 95.06 91 ALA A O 1
ATOM 725 N N . GLU A 1 92 ? -14.551 6.389 0.190 1.00 96.00 92 GLU A N 1
ATOM 726 C CA . GLU A 1 92 ? -14.443 4.991 -0.245 1.00 96.00 92 GLU A CA 1
ATOM 727 C C . GLU A 1 92 ? -14.813 4.009 0.877 1.00 96.00 92 GLU A C 1
ATOM 729 O O . GLU A 1 92 ? -15.547 3.047 0.663 1.00 96.00 92 GLU A O 1
ATOM 734 N N . LEU A 1 93 ? -14.331 4.259 2.097 1.00 96.06 93 LEU A N 1
ATOM 735 C CA . LEU A 1 93 ? -14.678 3.455 3.268 1.00 96.06 93 LEU A CA 1
ATOM 736 C C . LEU A 1 93 ? -16.186 3.492 3.536 1.00 96.06 93 LEU A C 1
ATOM 738 O O . LEU A 1 93 ? -16.785 2.438 3.736 1.00 96.06 93 LEU A O 1
ATOM 742 N N . ALA A 1 94 ? -16.808 4.672 3.472 1.00 94.62 94 ALA A N 1
ATOM 743 C CA . ALA A 1 94 ? -18.248 4.824 3.648 1.00 94.62 94 ALA A CA 1
ATOM 744 C C . ALA A 1 94 ? -19.054 4.102 2.553 1.00 94.62 94 ALA A C 1
ATOM 746 O O . ALA A 1 94 ? -20.047 3.451 2.870 1.00 94.62 94 ALA A O 1
ATOM 747 N N . ALA A 1 95 ? -18.599 4.154 1.295 1.00 95.12 95 ALA A N 1
ATOM 748 C CA . ALA A 1 95 ? -19.195 3.412 0.181 1.00 95.12 95 ALA A CA 1
ATOM 749 C C . ALA A 1 95 ? -19.122 1.887 0.377 1.00 95.12 95 ALA A C 1
ATOM 751 O O . ALA A 1 95 ? -19.994 1.165 -0.089 1.00 95.12 95 ALA A O 1
ATOM 752 N N . ASN A 1 96 ? -18.125 1.405 1.124 1.00 94.38 96 ASN A N 1
ATOM 753 C CA . ASN A 1 96 ? -17.975 0.003 1.520 1.00 94.38 96 ASN A CA 1
ATOM 754 C C . ASN A 1 96 ? -18.560 -0.284 2.924 1.00 94.38 96 ASN A C 1
ATOM 756 O O . ASN A 1 96 ? -18.132 -1.220 3.593 1.00 94.38 96 ASN A O 1
ATOM 760 N N . HIS A 1 97 ? -19.516 0.528 3.389 1.00 93.38 97 HIS A N 1
ATOM 761 C CA . HIS A 1 97 ? -20.218 0.385 4.674 1.00 93.38 97 HIS A CA 1
ATOM 762 C C . HIS A 1 97 ? -19.341 0.495 5.940 1.00 93.38 97 HIS A C 1
ATOM 764 O O . HIS A 1 97 ? -19.760 0.104 7.030 1.00 93.38 97 HIS A O 1
ATOM 770 N N . TYR A 1 98 ? -18.152 1.097 5.844 1.00 91.88 98 TYR A N 1
ATOM 771 C CA . TYR A 1 98 ? -17.305 1.416 6.995 1.00 91.88 98 TYR A CA 1
ATOM 772 C C . TYR A 1 98 ? -17.463 2.879 7.412 1.00 91.88 98 TYR A C 1
ATOM 774 O O . TYR A 1 98 ? -16.843 3.782 6.848 1.00 91.88 98 TYR A O 1
ATOM 782 N N . GLN A 1 99 ? -18.247 3.121 8.463 1.00 87.12 99 GLN A N 1
ATOM 783 C CA . GLN A 1 99 ? -18.365 4.448 9.066 1.00 87.12 99 GLN A CA 1
ATOM 784 C C . GLN A 1 99 ? -17.188 4.715 10.011 1.00 87.12 99 GLN A C 1
ATOM 786 O O . GLN A 1 99 ? -17.151 4.262 11.153 1.00 87.12 99 GLN A O 1
ATOM 791 N N . ILE A 1 100 ? -16.189 5.438 9.508 1.00 88.06 100 ILE A N 1
ATOM 792 C CA . ILE A 1 100 ? -14.988 5.822 10.255 1.00 88.06 100 ILE A CA 1
ATOM 793 C C . ILE A 1 100 ? -14.936 7.347 10.322 1.00 88.06 100 ILE A C 1
ATOM 795 O O . ILE A 1 100 ? -15.023 8.028 9.304 1.00 88.06 100 ILE A O 1
ATOM 799 N N . THR A 1 101 ? -14.775 7.888 11.527 1.00 87.31 101 THR A N 1
ATOM 800 C CA . THR A 1 101 ? -14.549 9.325 11.726 1.00 87.31 101 THR A CA 1
ATOM 801 C C . THR A 1 101 ? -13.112 9.697 11.375 1.00 87.31 101 THR A C 1
ATOM 803 O O . THR A 1 101 ? -12.199 8.880 11.502 1.00 87.31 101 THR A O 1
ATOM 806 N N . GLU A 1 102 ? -12.860 10.954 11.012 1.00 84.75 102 GLU A N 1
ATOM 807 C CA . GLU A 1 102 ? -11.492 11.407 10.732 1.00 84.75 102 GLU A CA 1
ATOM 808 C C . GLU A 1 102 ? -10.555 11.248 11.946 1.00 84.75 102 GLU A C 1
ATOM 810 O O . GLU A 1 102 ? -9.398 10.859 11.787 1.00 84.75 102 GLU A O 1
ATOM 815 N N . GLY A 1 103 ? -11.065 11.432 13.170 1.00 84.25 103 GLY A N 1
ATOM 816 C CA . GLY A 1 103 ? -10.293 11.197 14.396 1.00 84.25 103 GLY A CA 1
ATOM 817 C C . GLY A 1 103 ? -9.845 9.739 14.559 1.00 84.25 103 GLY A C 1
ATOM 818 O O . GLY A 1 103 ? -8.692 9.470 14.893 1.00 84.25 103 GLY A O 1
ATOM 819 N N . SER A 1 104 ? -10.717 8.774 14.249 1.00 90.56 104 SER A N 1
ATOM 820 C CA . SER A 1 104 ? -10.388 7.339 14.337 1.00 90.56 104 SER A CA 1
ATOM 821 C C . SER A 1 104 ? -9.648 6.801 13.103 1.00 90.56 104 SER A C 1
ATOM 823 O O . SER A 1 104 ? -9.015 5.740 13.165 1.00 90.56 104 SER A O 1
ATOM 825 N N . PHE A 1 105 ? -9.656 7.549 11.995 1.00 94.25 105 PHE A N 1
ATOM 826 C CA . PHE A 1 105 ? -8.988 7.184 10.749 1.00 94.25 105 PHE A CA 1
ATOM 827 C C . PHE A 1 105 ? -7.488 6.956 10.938 1.00 94.25 105 PHE A C 1
ATOM 829 O O . PHE A 1 105 ? -6.961 5.940 10.490 1.00 94.25 105 PHE A O 1
ATOM 836 N N . TYR A 1 106 ? -6.785 7.863 11.621 1.00 93.38 106 TYR A N 1
ATOM 837 C CA . TYR A 1 106 ? -5.330 7.762 11.776 1.00 93.38 106 TYR A CA 1
ATOM 838 C C . TYR A 1 106 ? -4.907 6.565 12.635 1.00 93.38 106 TYR A C 1
ATOM 840 O O . TYR A 1 106 ? -3.876 5.947 12.357 1.00 93.38 106 TYR A O 1
ATOM 848 N N . HIS A 1 107 ? -5.729 6.175 13.614 1.00 92.75 107 HIS A N 1
ATOM 849 C CA . HIS A 1 107 ? -5.521 4.948 14.383 1.00 92.75 107 HIS A CA 1
ATOM 850 C C . HIS A 1 107 ? -5.661 3.706 13.496 1.00 92.75 107 HIS A C 1
ATOM 852 O O . HIS A 1 107 ? -4.783 2.841 13.503 1.00 92.75 107 HIS A O 1
ATOM 858 N N . ARG A 1 108 ? -6.708 3.651 12.661 1.00 94.25 108 ARG A N 1
ATOM 859 C CA . ARG A 1 108 ? -6.891 2.562 11.687 1.00 94.25 108 ARG A CA 1
ATOM 860 C C . ARG A 1 108 ? -5.798 2.543 10.621 1.00 94.25 108 ARG A C 1
ATOM 862 O O . ARG A 1 108 ? -5.295 1.476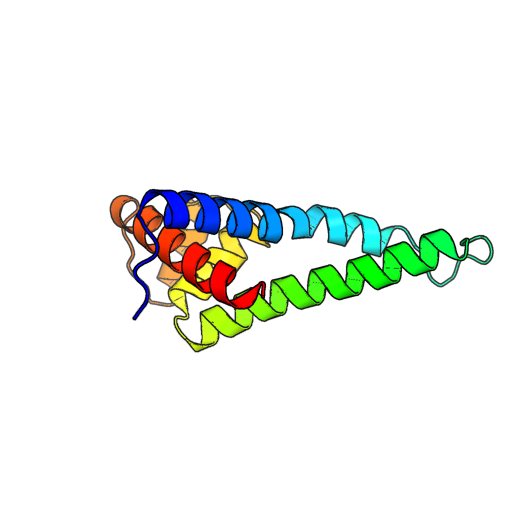 10.294 1.00 94.25 108 ARG A O 1
ATOM 869 N N . GLN A 1 109 ? -5.351 3.703 10.145 1.00 96.44 109 GLN A N 1
ATOM 870 C CA . GLN A 1 109 ? -4.226 3.804 9.216 1.00 96.44 109 GLN A CA 1
ATOM 871 C C . GLN A 1 109 ? -2.938 3.258 9.839 1.00 96.44 109 GLN A C 1
ATOM 873 O O . GLN A 1 109 ? -2.208 2.521 9.180 1.00 96.44 109 GLN A O 1
ATOM 878 N N . ARG A 1 110 ? -2.653 3.581 11.109 1.00 95.56 110 ARG A N 1
ATOM 879 C CA . ARG A 1 110 ? -1.491 3.021 11.814 1.00 95.56 110 ARG A CA 1
ATOM 880 C C . ARG A 1 110 ? -1.607 1.502 11.945 1.00 95.56 110 ARG A C 1
ATOM 882 O O . ARG A 1 110 ? -0.638 0.814 11.641 1.00 95.56 110 ARG A O 1
ATOM 889 N N . LYS A 1 111 ? -2.779 0.981 12.323 1.00 95.75 111 LYS A N 1
ATOM 890 C CA . LYS A 1 111 ? -3.046 -0.467 12.366 1.00 95.75 111 LYS A CA 1
ATOM 891 C C . LYS A 1 111 ? -2.769 -1.123 11.009 1.00 95.75 111 LYS A C 1
ATOM 893 O O . LYS A 1 111 ? -2.013 -2.088 10.948 1.00 95.75 111 LYS A O 1
ATOM 898 N N . ALA A 1 112 ? -3.313 -0.567 9.929 1.00 97.44 112 ALA A N 1
ATOM 899 C CA . ALA A 1 112 ? -3.132 -1.082 8.576 1.00 97.44 112 ALA A CA 1
ATOM 900 C C . ALA A 1 112 ? -1.650 -1.115 8.158 1.00 97.44 112 ALA A C 1
ATOM 902 O O . ALA A 1 112 ? -1.182 -2.105 7.603 1.00 97.44 112 ALA A O 1
ATOM 903 N N . LEU A 1 113 ? -0.885 -0.067 8.484 1.00 97.75 113 LEU A N 1
ATOM 904 C CA . LEU A 1 113 ? 0.557 -0.010 8.219 1.00 97.75 113 LEU A CA 1
ATOM 905 C C . LEU A 1 113 ? 1.347 -1.064 9.006 1.00 97.75 113 LEU A C 1
ATOM 907 O O . LEU A 1 113 ? 2.278 -1.651 8.465 1.00 97.75 113 LEU A O 1
ATOM 911 N N . LEU A 1 114 ? 0.974 -1.332 10.259 1.00 96.62 114 LEU A N 1
ATOM 912 C CA . LEU A 1 114 ? 1.599 -2.394 11.052 1.00 96.62 114 LEU A CA 1
ATOM 913 C C . LEU A 1 114 ? 1.272 -3.788 10.504 1.00 96.62 114 LEU A C 1
ATOM 915 O O . LEU A 1 114 ? 2.132 -4.664 10.528 1.00 96.62 114 LEU A O 1
ATOM 919 N N . MET A 1 115 ? 0.058 -3.999 9.988 1.00 97.19 115 MET A N 1
ATOM 920 C CA . MET A 1 115 ? -0.296 -5.243 9.295 1.00 97.19 115 MET A CA 1
ATOM 921 C C . MET A 1 115 ? 0.522 -5.413 8.013 1.00 97.19 115 MET A C 1
ATOM 923 O O . MET A 1 115 ? 1.058 -6.489 7.779 1.00 97.19 115 MET A O 1
ATOM 927 N N . ALA A 1 116 ? 0.673 -4.345 7.226 1.00 97.12 116 ALA A N 1
ATOM 928 C CA . ALA A 1 116 ? 1.498 -4.358 6.024 1.00 97.12 116 ALA A CA 1
ATOM 929 C C . ALA A 1 116 ? 2.968 -4.672 6.331 1.00 97.12 116 ALA A C 1
ATOM 931 O O . ALA A 1 116 ? 3.564 -5.496 5.648 1.00 97.12 116 ALA A O 1
ATOM 932 N N . TYR A 1 117 ? 3.535 -4.065 7.380 1.00 96.38 117 TYR A N 1
ATOM 933 C CA . TYR A 1 117 ? 4.923 -4.299 7.785 1.00 96.38 117 TYR A CA 1
ATOM 934 C C . TYR A 1 117 ? 5.217 -5.778 8.069 1.00 96.38 117 TYR A C 1
ATOM 936 O O . TYR A 1 117 ? 6.252 -6.292 7.662 1.00 96.38 117 TYR A O 1
ATOM 944 N N . LYS A 1 118 ? 4.278 -6.487 8.706 1.00 94.19 118 LYS A N 1
ATOM 945 C CA . LYS A 1 118 ? 4.410 -7.925 8.997 1.00 94.19 118 LYS A CA 1
ATOM 946 C C . LYS A 1 118 ? 4.458 -8.814 7.750 1.00 94.19 118 LYS A C 1
ATOM 948 O O . LYS A 1 118 ? 4.800 -9.978 7.882 1.00 94.19 118 LYS A O 1
ATOM 953 N N . LEU A 1 119 ? 4.080 -8.289 6.585 1.00 94.31 119 LEU A N 1
ATOM 954 C CA . LEU A 1 119 ? 4.054 -9.002 5.304 1.00 94.31 119 LEU A CA 1
ATOM 955 C C . LEU A 1 119 ? 5.193 -8.572 4.365 1.00 94.31 119 LEU A C 1
ATOM 957 O O . LEU A 1 119 ? 5.214 -8.977 3.208 1.00 94.31 119 LEU A O 1
ATOM 961 N N . MET A 1 120 ? 6.093 -7.699 4.826 1.00 89.75 120 MET A N 1
ATOM 962 C CA . MET A 1 120 ? 7.266 -7.259 4.061 1.00 89.75 120 MET A CA 1
ATOM 963 C C . MET A 1 120 ? 8.483 -8.182 4.237 1.00 89.75 120 MET A C 1
ATOM 965 O O . MET A 1 120 ? 9.501 -7.957 3.583 1.00 89.75 120 MET A O 1
ATOM 969 N N . HIS A 1 121 ? 8.391 -9.170 5.128 1.00 75.31 121 HIS A N 1
ATOM 970 C CA . HIS A 1 121 ? 9.426 -10.139 5.490 1.00 75.31 121 HIS A CA 1
ATOM 971 C C . HIS A 1 121 ? 8.870 -11.552 5.325 1.00 75.31 121 HIS A C 1
ATOM 973 O O . HIS A 1 121 ? 9.684 -12.456 5.050 1.00 75.31 121 HIS A O 1
#

Secondary structure (DSSP, 8-state):
-----HHHHHHHHHHHHHHHHTHHHHHHHHTT--TT-TT--HHHHHHHHHHHHHHHHHHHHHHHHHHH-HHHHHHHIIIIIS---HHHHHHHHHHTT----HHHHHHHHHHHHHHHHTT--

Organism: NCBI:txid1601

Sequence (121 aa):
MSTIPTSGEKAAATAAKNYLKQFKDWKLISLRVDDGNPRVTDQEQLEHTRAIYELKARQHIVTAVGKVDQASGIILDQRFIKRHRTKTTLAELAANHYQITEGSFYHRQRKALLMAYKLMH